Protein AF-A0AA36MPJ4-F1 (afdb_monomer_lite)

pLDDT: mean 77.38, std 20.12, range [41.91, 96.06]

Foldseek 3Di:
DDDDDDDDPPPPPPPPPDPPVPADVQAQAEADDPPDPVLVVLVVVCVVPVLPLVSLNVCQNHVPDDPVSNVVSVVSNVVVVVVVVVPPPPPPDD

Organism: NCBI:txid2562239

Structure (mmCIF, N/CA/C/O backbone):
data_AF-A0AA36MPJ4-F1
#
_entry.id   AF-A0AA36MPJ4-F1
#
loop_
_atom_site.group_PDB
_atom_site.id
_atom_site.type_symbol
_atom_site.label_atom_id
_atom_site.label_alt_id
_atom_site.label_comp_id
_atom_site.label_asym_id
_atom_site.label_entity_id
_atom_site.label_seq_id
_atom_site.pdbx_PDB_ins_code
_atom_site.Cartn_x
_atom_site.Cartn_y
_atom_site.Cartn_z
_atom_site.occupancy
_atom_site.B_iso_or_equiv
_atom_site.auth_seq_id
_atom_site.auth_comp_id
_atom_site.auth_asym_id
_atom_site.auth_atom_id
_atom_site.pdbx_PDB_model_num
ATOM 1 N N . MET A 1 1 ? 38.036 -3.693 -44.015 1.00 46.78 1 MET A N 1
ATOM 2 C CA . MET A 1 1 ? 37.630 -3.053 -42.743 1.00 46.78 1 MET A CA 1
ATOM 3 C C . MET A 1 1 ? 36.110 -3.091 -42.671 1.00 46.78 1 MET A C 1
ATOM 5 O O . MET A 1 1 ? 35.460 -2.523 -43.540 1.00 46.78 1 MET A O 1
ATOM 9 N N . ALA A 1 2 ? 35.561 -3.898 -41.761 1.00 41.91 2 ALA A N 1
ATOM 10 C CA . ALA A 1 2 ? 34.134 -4.217 -41.697 1.00 41.91 2 ALA A CA 1
ATOM 11 C C . ALA A 1 2 ? 33.313 -3.076 -41.069 1.00 41.91 2 ALA A C 1
ATOM 13 O O . ALA A 1 2 ? 33.787 -2.375 -40.180 1.00 41.91 2 ALA A O 1
ATOM 14 N N . LYS A 1 3 ? 32.091 -2.898 -41.578 1.00 44.75 3 LYS A N 1
ATOM 15 C CA . LYS A 1 3 ? 31.126 -1.852 -41.215 1.00 44.75 3 LYS A CA 1
ATOM 16 C C . LYS A 1 3 ? 30.552 -2.132 -39.821 1.00 44.75 3 LYS A C 1
ATOM 18 O O . LYS A 1 3 ? 30.048 -3.227 -39.585 1.00 44.75 3 LYS A O 1
ATOM 23 N N . LEU A 1 4 ? 30.614 -1.149 -38.922 1.00 46.62 4 LEU A N 1
ATOM 24 C CA . LEU A 1 4 ? 30.007 -1.218 -37.593 1.00 46.62 4 LEU A CA 1
ATOM 25 C C . LEU A 1 4 ? 28.485 -1.064 -37.742 1.00 46.62 4 LEU A C 1
ATOM 27 O O . LEU A 1 4 ? 27.988 0.007 -38.090 1.00 46.62 4 LEU A O 1
ATOM 31 N N . SER A 1 5 ? 27.769 -2.173 -37.565 1.00 42.47 5 SER A N 1
ATOM 32 C CA . SER A 1 5 ? 26.310 -2.245 -37.616 1.00 42.47 5 SER A CA 1
ATOM 33 C C . SER A 1 5 ? 25.726 -1.631 -36.345 1.00 42.47 5 SER A C 1
ATOM 35 O O . SER A 1 5 ? 26.120 -1.992 -35.239 1.00 42.47 5 SER A O 1
ATOM 37 N N . THR A 1 6 ? 24.806 -0.686 -36.506 1.00 54.72 6 THR A N 1
ATOM 38 C CA . THR A 1 6 ? 24.065 -0.048 -35.417 1.00 54.72 6 THR A CA 1
ATOM 39 C C . THR A 1 6 ? 23.058 -1.038 -34.838 1.00 54.72 6 THR A C 1
ATOM 41 O O . THR A 1 6 ? 22.033 -1.327 -35.455 1.00 54.72 6 THR A O 1
ATOM 44 N N . ASP A 1 7 ? 23.356 -1.571 -33.654 1.00 46.91 7 ASP A N 1
ATOM 45 C CA . ASP A 1 7 ? 22.414 -2.387 -32.894 1.00 46.91 7 ASP A CA 1
ATOM 46 C C . ASP A 1 7 ? 21.326 -1.480 -32.298 1.00 46.91 7 ASP A C 1
ATOM 48 O O . ASP A 1 7 ? 21.548 -0.699 -31.371 1.00 46.91 7 ASP A O 1
ATOM 52 N N . LYS A 1 8 ? 20.146 -1.506 -32.923 1.00 49.78 8 LYS A N 1
ATOM 53 C CA . LYS A 1 8 ? 18.933 -0.876 -32.403 1.00 49.78 8 LYS A CA 1
ATOM 54 C C . LYS A 1 8 ? 18.313 -1.844 -31.399 1.00 49.78 8 LYS A C 1
ATOM 56 O O . LYS A 1 8 ? 17.596 -2.761 -31.800 1.00 49.78 8 LYS A O 1
ATOM 61 N N . HIS A 1 9 ? 18.547 -1.605 -30.112 1.00 47.75 9 HIS A N 1
ATOM 62 C CA . HIS A 1 9 ? 17.841 -2.282 -29.027 1.00 47.75 9 HIS A CA 1
ATOM 63 C C . HIS A 1 9 ? 16.326 -2.023 -29.151 1.00 47.75 9 HIS A C 1
ATOM 65 O O . HIS A 1 9 ? 15.815 -0.976 -28.751 1.00 47.75 9 HIS A O 1
ATOM 71 N N . HIS A 1 10 ? 15.594 -2.979 -29.728 1.00 44.31 10 HIS A N 1
ATOM 72 C CA . HIS A 1 10 ? 14.134 -3.016 -29.692 1.00 44.31 10 HIS A CA 1
ATOM 73 C C . HIS A 1 10 ? 13.691 -3.301 -28.250 1.00 44.31 10 HIS A C 1
ATOM 75 O O . HIS A 1 10 ? 13.717 -4.443 -27.794 1.00 44.31 10 HIS A O 1
ATOM 81 N N . HIS A 1 11 ? 13.266 -2.263 -27.528 1.00 44.72 11 HIS A N 1
ATOM 82 C CA . HIS A 1 11 ? 12.525 -2.424 -26.279 1.00 44.72 11 HIS A CA 1
ATOM 83 C C . HIS A 1 11 ? 11.155 -3.047 -26.592 1.00 44.72 11 HIS A C 1
ATOM 85 O O . HIS A 1 11 ? 10.217 -2.359 -26.991 1.00 44.72 11 HIS A O 1
ATOM 91 N N . HIS A 1 12 ? 11.040 -4.365 -26.421 1.00 43.31 12 HIS A N 1
ATOM 92 C CA . HIS A 1 12 ? 9.758 -5.067 -26.421 1.00 43.31 12 HIS A CA 1
ATOM 93 C C . HIS A 1 12 ? 8.983 -4.652 -25.159 1.00 43.31 12 HIS A C 1
ATOM 95 O O . HIS A 1 12 ? 9.205 -5.176 -24.068 1.00 43.31 12 HIS A O 1
ATOM 101 N N . HIS A 1 13 ? 8.091 -3.669 -25.289 1.00 46.12 13 HIS A N 1
ATOM 102 C CA . HIS A 1 13 ? 7.165 -3.278 -24.228 1.00 46.12 13 HIS A CA 1
ATOM 103 C C . HIS A 1 13 ? 6.054 -4.336 -24.134 1.00 46.12 13 HIS A C 1
ATOM 105 O O . HIS A 1 13 ? 5.001 -4.228 -24.760 1.00 46.12 13 HIS A O 1
ATOM 111 N N . HIS A 1 14 ? 6.318 -5.414 -23.393 1.00 45.56 14 HIS A N 1
ATOM 112 C CA . HIS A 1 14 ? 5.323 -6.441 -23.096 1.00 45.56 14 HIS A CA 1
ATOM 113 C C . HIS A 1 14 ? 4.302 -5.848 -22.112 1.00 45.56 14 HIS A C 1
ATOM 115 O O . HIS A 1 14 ? 4.510 -5.838 -20.898 1.00 45.56 14 HIS A O 1
ATOM 121 N N . HIS A 1 15 ? 3.206 -5.292 -22.634 1.00 48.00 15 HIS A N 1
ATOM 122 C CA . HIS A 1 15 ? 2.068 -4.869 -21.821 1.00 48.00 15 HIS A CA 1
ATOM 123 C C . HIS A 1 15 ? 1.385 -6.114 -21.239 1.00 48.00 15 HIS A C 1
ATOM 125 O O . HIS A 1 15 ? 0.464 -6.678 -21.824 1.00 48.00 15 HIS A O 1
ATOM 131 N N . HIS A 1 16 ? 1.849 -6.555 -20.068 1.00 54.31 16 HIS A N 1
ATOM 132 C CA . HIS A 1 16 ? 1.131 -7.524 -19.249 1.00 54.31 16 HIS A CA 1
ATOM 133 C C . HIS A 1 16 ? -0.176 -6.884 -18.765 1.00 54.31 16 HIS A C 1
ATOM 135 O O . HIS A 1 16 ? -0.207 -6.185 -17.751 1.00 54.31 16 HIS A O 1
ATOM 141 N N . HIS A 1 17 ? -1.269 -7.129 -19.486 1.00 54.16 17 HIS A N 1
ATOM 142 C CA . HIS A 1 17 ? -2.611 -6.938 -18.952 1.00 54.16 17 HIS A CA 1
ATOM 143 C C . HIS A 1 17 ? -2.796 -7.932 -17.804 1.00 54.16 17 HIS A C 1
ATOM 145 O O . HIS A 1 17 ? -3.020 -9.119 -18.010 1.00 54.16 17 HIS A O 1
ATOM 151 N N . LYS A 1 18 ? -2.590 -7.456 -16.574 1.00 58.31 18 LYS A N 1
ATOM 152 C CA . LYS A 1 18 ? -2.727 -8.272 -15.371 1.00 58.31 18 LYS A CA 1
ATOM 153 C C . LYS A 1 18 ? -4.215 -8.418 -15.063 1.00 58.31 18 LYS A C 1
ATOM 155 O O . LYS A 1 18 ? -4.860 -7.443 -14.671 1.00 58.31 18 LYS A O 1
ATOM 160 N N . ASP A 1 19 ? -4.746 -9.620 -15.266 1.00 60.91 19 ASP A N 1
ATOM 161 C CA . ASP A 1 19 ? -6.132 -9.952 -14.953 1.00 60.91 19 ASP A CA 1
ATOM 162 C C . ASP A 1 19 ? -6.439 -9.637 -13.484 1.00 60.91 19 ASP A C 1
ATOM 164 O O . ASP A 1 19 ? -5.734 -10.064 -12.560 1.00 60.91 19 ASP A O 1
ATOM 168 N N . ARG A 1 20 ? -7.525 -8.885 -13.265 1.00 64.94 20 ARG A N 1
ATOM 169 C CA . ARG A 1 20 ? -7.990 -8.458 -11.932 1.00 64.94 20 ARG A CA 1
ATOM 170 C C . ARG A 1 20 ? -8.370 -9.636 -11.024 1.00 64.94 20 ARG A C 1
ATOM 172 O O . ARG A 1 20 ? -8.549 -9.434 -9.830 1.00 64.94 20 ARG A O 1
ATOM 179 N N . SER A 1 21 ? -8.469 -10.850 -11.571 1.00 66.06 21 SER A N 1
ATOM 180 C CA . SER A 1 21 ? -8.705 -12.099 -10.833 1.00 66.06 21 SER A CA 1
ATOM 181 C C . SER A 1 21 ? -7.561 -12.473 -9.885 1.00 66.06 21 SER A C 1
ATOM 183 O O . SER A 1 21 ? -7.773 -13.238 -8.952 1.00 66.06 21 SER A O 1
ATOM 185 N N . SER A 1 22 ? -6.361 -11.924 -10.100 1.00 75.06 22 SER A N 1
ATOM 186 C CA . SER A 1 22 ? -5.162 -12.192 -9.291 1.00 75.06 22 SER A CA 1
ATOM 187 C C . SER A 1 22 ? -4.883 -11.135 -8.215 1.00 75.06 22 SER A C 1
ATOM 189 O O . SER A 1 22 ? -3.803 -11.119 -7.619 1.00 75.06 22 SER A O 1
ATOM 191 N N . PHE A 1 23 ? -5.814 -10.203 -7.999 1.00 85.69 23 PHE A N 1
ATOM 192 C CA . PHE A 1 23 ? -5.623 -9.109 -7.052 1.00 85.69 23 PHE A CA 1
ATOM 193 C C . PHE A 1 23 ? -5.718 -9.607 -5.614 1.00 85.69 23 PHE A C 1
ATOM 195 O O . PHE A 1 23 ? -6.557 -10.440 -5.278 1.00 85.69 23 PHE A O 1
ATOM 202 N N . LYS A 1 24 ? -4.849 -9.067 -4.759 1.00 87.75 24 LYS A N 1
ATOM 203 C CA . LYS A 1 24 ? -4.904 -9.315 -3.318 1.00 87.75 24 LYS A CA 1
ATOM 204 C C . LYS A 1 24 ? -6.079 -8.566 -2.696 1.00 87.75 24 LYS A C 1
ATOM 206 O O . LYS A 1 24 ? -6.540 -7.556 -3.228 1.00 87.75 24 LYS A O 1
ATOM 211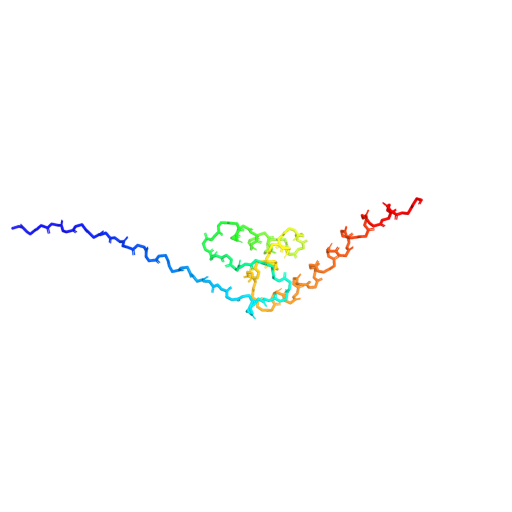 N N . ASP A 1 25 ? -6.506 -9.002 -1.519 1.00 88.38 25 ASP A N 1
ATOM 212 C CA . ASP A 1 25 ? -7.550 -8.306 -0.771 1.00 88.38 25 ASP A CA 1
ATOM 213 C C . ASP A 1 25 ? -7.167 -6.844 -0.514 1.00 88.38 25 ASP A C 1
ATOM 215 O O . ASP A 1 25 ? -6.069 -6.544 -0.046 1.00 88.38 25 ASP A O 1
ATOM 219 N N . GLY A 1 26 ? -8.071 -5.921 -0.843 1.00 88.50 26 GLY A N 1
ATOM 220 C CA . GLY A 1 26 ? -7.829 -4.479 -0.736 1.00 88.50 26 GLY A CA 1
ATOM 221 C C . GLY A 1 26 ? -7.059 -3.855 -1.909 1.00 88.50 26 GLY A C 1
ATOM 222 O O . GLY A 1 26 ? -7.014 -2.626 -1.995 1.00 88.50 26 GLY A O 1
ATOM 223 N N . GLN A 1 27 ? -6.528 -4.653 -2.840 1.00 92.44 27 GLN A N 1
ATOM 224 C CA . GLN A 1 27 ? -5.869 -4.152 -4.043 1.00 92.44 27 GLN A CA 1
ATOM 225 C C . GLN A 1 27 ? -6.900 -3.591 -5.034 1.00 92.44 27 GLN A C 1
ATOM 227 O O . GLN A 1 27 ? -7.878 -4.240 -5.402 1.00 92.44 27 GLN A O 1
ATOM 232 N N . LYS A 1 28 ? -6.669 -2.357 -5.481 1.00 89.75 28 LYS A N 1
ATOM 233 C CA . LYS A 1 28 ? -7.530 -1.622 -6.422 1.00 89.75 28 LYS A CA 1
ATOM 234 C C . LYS A 1 28 ? -6.856 -1.403 -7.769 1.00 89.75 28 LYS A C 1
ATOM 236 O O . LYS A 1 28 ? -7.540 -1.316 -8.791 1.00 89.75 28 LYS A O 1
ATOM 241 N N . HIS A 1 29 ? -5.530 -1.317 -7.753 1.00 89.88 29 HIS A N 1
ATOM 242 C CA . HIS A 1 29 ? -4.693 -0.988 -8.895 1.00 89.88 29 HIS A CA 1
ATOM 243 C C . HIS A 1 29 ? -3.761 -2.147 -9.237 1.00 89.88 29 HIS A C 1
ATOM 245 O O . HIS A 1 29 ? -3.451 -3.004 -8.408 1.00 89.88 29 HIS A O 1
ATOM 251 N N . THR A 1 30 ? -3.297 -2.175 -10.481 1.00 89.94 30 THR A N 1
ATOM 252 C CA . THR A 1 30 ? -2.260 -3.116 -10.903 1.00 89.94 30 THR A CA 1
ATOM 253 C C . THR A 1 30 ? -0.971 -2.861 -10.137 1.00 89.94 30 THR A C 1
ATOM 255 O O . THR A 1 30 ? -0.624 -1.713 -9.867 1.00 89.94 30 THR A O 1
ATOM 258 N N . THR A 1 31 ? -0.243 -3.930 -9.826 1.00 90.25 31 THR A N 1
ATOM 259 C CA . THR A 1 31 ? 1.049 -3.813 -9.151 1.00 90.25 31 THR A CA 1
ATOM 260 C C . THR A 1 31 ? 2.049 -3.077 -10.042 1.00 90.25 31 THR A C 1
ATOM 262 O O . THR A 1 31 ? 2.318 -3.569 -11.141 1.00 90.25 31 THR A O 1
ATOM 265 N N . PRO A 1 32 ? 2.593 -1.928 -9.602 1.00 90.44 32 PRO A N 1
ATOM 266 C CA . PRO A 1 32 ? 3.572 -1.185 -10.376 1.00 90.44 32 PRO A CA 1
ATOM 267 C C . PRO A 1 32 ? 4.895 -1.963 -10.502 1.00 90.44 32 PRO A C 1
ATOM 269 O O . PRO A 1 32 ? 5.210 -2.808 -9.647 1.00 90.44 32 PRO A O 1
ATOM 272 N N . PRO A 1 33 ? 5.689 -1.683 -11.553 1.00 90.50 33 PRO A N 1
ATOM 273 C CA . PRO A 1 33 ? 7.029 -2.243 -11.717 1.00 90.50 33 PRO A CA 1
ATOM 274 C C . PRO A 1 33 ? 7.922 -1.972 -10.501 1.00 90.50 33 PRO A C 1
ATOM 276 O O . PRO A 1 33 ? 7.757 -0.970 -9.816 1.00 90.50 33 PRO A O 1
ATOM 279 N N . VAL A 1 34 ? 8.900 -2.844 -10.241 1.00 87.88 34 VAL A N 1
ATOM 280 C CA . VAL A 1 34 ? 9.861 -2.665 -9.129 1.00 87.88 34 VAL A CA 1
ATOM 281 C C . VAL A 1 34 ? 10.700 -1.391 -9.301 1.00 87.88 34 VAL A C 1
ATOM 283 O O . VAL A 1 34 ? 11.066 -0.761 -8.322 1.00 87.88 34 VAL A O 1
ATOM 286 N N . SER A 1 35 ? 10.963 -0.980 -10.544 1.00 91.38 35 SER A N 1
ATOM 287 C CA . SER A 1 35 ? 11.703 0.244 -10.872 1.00 91.38 35 SER A CA 1
ATOM 288 C C . SER A 1 35 ? 10.871 1.526 -10.771 1.00 91.38 35 SER A C 1
ATOM 290 O O . SER A 1 35 ? 11.377 2.598 -11.094 1.00 91.38 35 SER A O 1
ATOM 292 N N . ASP A 1 36 ? 9.589 1.431 -10.413 1.00 92.50 36 ASP A N 1
ATOM 293 C CA . ASP A 1 36 ? 8.730 2.602 -10.282 1.00 92.50 36 ASP A CA 1
ATOM 294 C C . ASP A 1 36 ? 9.165 3.445 -9.066 1.00 92.50 36 ASP A C 1
ATOM 296 O O . ASP A 1 36 ? 9.187 2.935 -7.942 1.00 92.50 36 ASP A O 1
ATOM 300 N N . PRO A 1 37 ? 9.513 4.732 -9.247 1.00 93.62 37 PRO A N 1
ATOM 301 C CA . PRO A 1 37 ? 10.046 5.551 -8.161 1.00 93.62 37 PRO A CA 1
ATOM 302 C C . PRO A 1 37 ? 9.014 5.788 -7.055 1.00 93.62 37 PRO A C 1
ATOM 304 O O . PRO A 1 37 ? 9.380 5.911 -5.888 1.00 93.62 37 PRO A O 1
ATOM 307 N N . THR A 1 38 ? 7.723 5.825 -7.395 1.00 94.38 38 THR A N 1
ATOM 308 C CA . THR A 1 38 ? 6.643 5.987 -6.419 1.00 94.38 38 THR A CA 1
ATOM 309 C C . THR A 1 38 ? 6.497 4.733 -5.562 1.00 94.38 38 THR A C 1
ATOM 311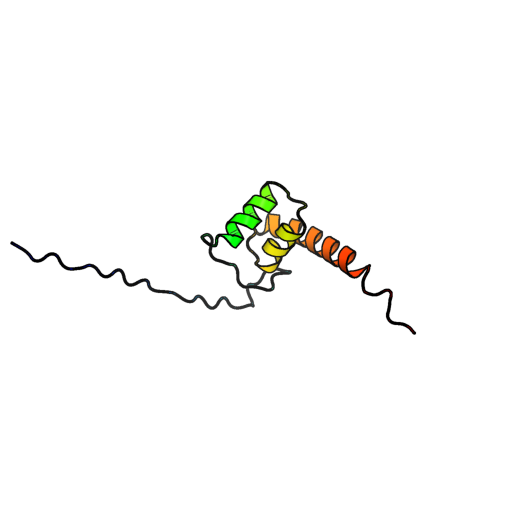 O O . THR A 1 38 ? 6.358 4.839 -4.344 1.00 94.38 38 THR A O 1
ATOM 314 N N . ARG A 1 39 ? 6.605 3.543 -6.163 1.00 94.12 39 ARG A N 1
ATOM 315 C CA . ARG A 1 39 ? 6.683 2.276 -5.432 1.00 94.12 39 ARG A CA 1
ATOM 316 C C . ARG A 1 39 ? 7.862 2.256 -4.467 1.00 94.12 39 ARG A C 1
ATOM 318 O O . ARG A 1 39 ? 7.631 2.025 -3.284 1.00 94.12 39 ARG A O 1
ATOM 325 N N . VAL A 1 40 ? 9.074 2.516 -4.960 1.00 95.12 40 VAL A N 1
ATOM 326 C CA . VAL A 1 40 ? 10.294 2.495 -4.137 1.00 95.12 40 VAL A CA 1
ATOM 327 C C . VAL A 1 40 ? 10.146 3.449 -2.953 1.00 95.12 40 VAL A C 1
ATOM 329 O O . VAL A 1 40 ? 10.389 3.063 -1.816 1.00 95.12 40 VAL A O 1
ATOM 332 N N . PHE A 1 41 ? 9.648 4.663 -3.199 1.00 95.81 41 PHE A N 1
ATOM 333 C CA . PHE A 1 41 ? 9.414 5.646 -2.146 1.00 95.81 41 PHE A CA 1
ATOM 334 C C . PHE A 1 41 ? 8.474 5.137 -1.042 1.00 95.81 41 PHE A C 1
ATOM 336 O O . PHE A 1 41 ? 8.798 5.256 0.138 1.00 95.81 41 PHE A O 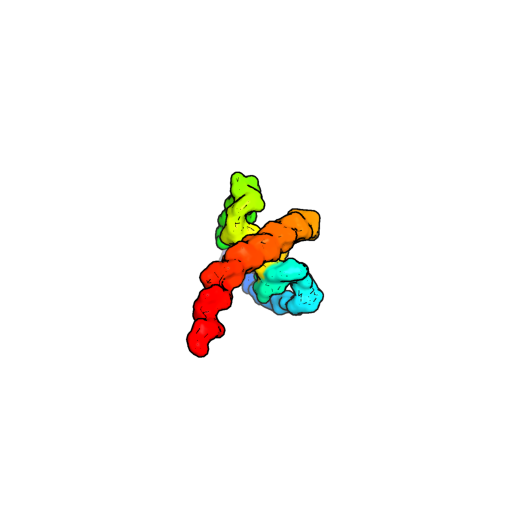1
ATOM 343 N N . TYR A 1 42 ? 7.312 4.577 -1.394 1.00 95.88 42 TYR A N 1
ATOM 344 C CA . TYR A 1 42 ? 6.346 4.117 -0.391 1.00 95.88 42 TYR A CA 1
ATOM 345 C C . TYR A 1 42 ? 6.755 2.819 0.305 1.00 95.88 42 TYR A C 1
ATOM 347 O O . TYR A 1 42 ? 6.408 2.645 1.471 1.00 95.88 42 TYR A O 1
ATOM 355 N N . GLU A 1 43 ? 7.485 1.931 -0.373 1.00 94.19 43 GLU A N 1
ATOM 356 C CA . GLU A 1 43 ? 8.080 0.750 0.258 1.00 94.19 43 GLU A CA 1
ATOM 357 C C . GLU A 1 43 ? 9.103 1.178 1.317 1.00 94.19 43 GLU A C 1
ATOM 359 O O . GLU A 1 43 ? 8.947 0.810 2.480 1.00 94.19 43 GLU A O 1
ATOM 364 N N . SER A 1 44 ? 10.047 2.060 0.971 1.00 95.81 44 SER A N 1
ATOM 365 C CA . SER A 1 44 ? 11.012 2.604 1.938 1.00 95.81 44 SER A CA 1
ATOM 366 C C . SER A 1 44 ? 10.330 3.374 3.073 1.00 95.81 44 SER A C 1
ATOM 368 O O . SER A 1 44 ? 10.676 3.205 4.240 1.00 95.81 44 SER A O 1
ATOM 370 N N . LEU A 1 45 ? 9.301 4.174 2.770 1.00 95.50 45 LEU A N 1
ATOM 371 C CA . LEU A 1 45 ? 8.538 4.885 3.799 1.00 95.50 45 LEU A CA 1
ATOM 372 C C . LEU A 1 45 ? 7.828 3.924 4.762 1.00 95.50 45 LEU A C 1
ATOM 374 O O . LEU A 1 45 ? 7.675 4.249 5.938 1.00 95.50 45 LEU A O 1
ATOM 378 N N . LEU A 1 46 ? 7.369 2.768 4.277 1.00 94.50 46 LEU A N 1
ATOM 379 C CA . LEU A 1 46 ? 6.735 1.756 5.116 1.00 94.50 46 LEU A CA 1
ATOM 380 C C . LEU A 1 46 ? 7.758 1.030 5.999 1.00 94.50 46 LEU A C 1
ATOM 382 O O . LEU A 1 46 ? 7.441 0.728 7.145 1.00 94.50 46 LEU A O 1
ATOM 386 N N . GLU A 1 47 ? 8.968 0.787 5.495 1.00 94.19 47 GLU A N 1
ATOM 387 C CA . GLU A 1 47 ? 10.072 0.218 6.278 1.00 94.19 47 GLU A CA 1
ATOM 388 C C . GLU A 1 47 ? 10.509 1.159 7.409 1.00 94.19 47 GLU A 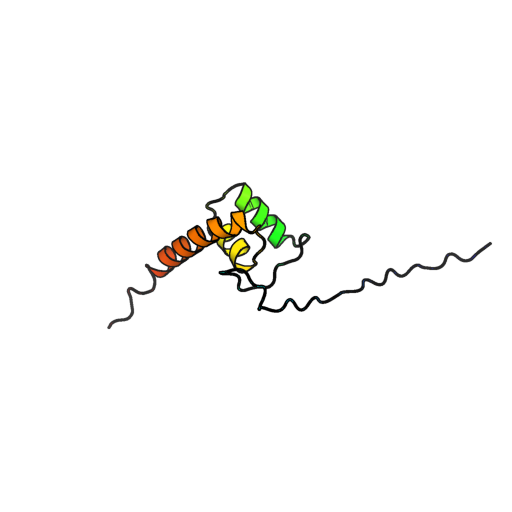C 1
ATOM 390 O O . GLU A 1 47 ? 10.655 0.727 8.552 1.00 94.19 47 GLU A O 1
ATOM 395 N N . GLU A 1 48 ? 10.654 2.456 7.126 1.00 96.06 48 GLU A N 1
ATOM 396 C CA . GLU A 1 48 ? 11.028 3.453 8.137 1.00 96.06 48 GLU A CA 1
ATOM 397 C C . GLU A 1 48 ? 9.885 3.773 9.111 1.00 96.06 48 GLU A C 1
ATOM 399 O O . GLU A 1 48 ? 10.106 4.018 10.300 1.00 96.06 48 GLU A O 1
ATOM 404 N N . LYS A 1 49 ? 8.649 3.828 8.604 1.00 94.75 49 LYS A N 1
ATOM 405 C CA . LYS A 1 49 ? 7.442 4.185 9.360 1.00 94.75 49 LYS A CA 1
ATOM 406 C C . LYS A 1 49 ? 6.309 3.203 9.042 1.00 94.75 49 LYS A C 1
ATOM 408 O O . LYS A 1 49 ? 5.401 3.543 8.276 1.00 94.75 49 LYS A O 1
ATOM 413 N N . PRO A 1 50 ? 6.272 2.034 9.710 1.00 92.38 50 PRO A N 1
ATOM 414 C CA . PRO A 1 50 ? 5.287 0.975 9.449 1.00 92.38 50 PRO A CA 1
ATOM 415 C C . PRO A 1 50 ? 3.846 1.327 9.849 1.00 92.38 50 PRO A C 1
ATOM 417 O O . PRO A 1 50 ? 2.926 0.544 9.604 1.00 92.38 50 PRO A O 1
ATOM 420 N N . ASP A 1 51 ? 3.643 2.492 10.468 1.00 90.75 51 ASP A N 1
ATOM 421 C CA . ASP A 1 51 ? 2.335 3.052 10.823 1.00 90.75 51 ASP A CA 1
ATOM 422 C C . ASP A 1 51 ? 1.935 4.240 9.931 1.00 90.75 51 ASP A C 1
ATOM 424 O O . ASP A 1 51 ? 0.900 4.865 10.156 1.00 90.75 51 ASP A O 1
ATOM 428 N N . SER A 1 52 ? 2.734 4.561 8.904 1.00 94.31 52 SER A N 1
ATOM 429 C CA . SER A 1 52 ? 2.452 5.637 7.951 1.00 94.31 52 SER A CA 1
ATOM 430 C C . SER A 1 52 ? 1.167 5.344 7.157 1.00 94.31 52 SER A C 1
ATOM 432 O O . SER A 1 52 ? 1.157 4.434 6.319 1.00 94.31 52 SER A O 1
ATOM 434 N N . PRO A 1 53 ? 0.077 6.121 7.338 1.00 92.81 53 PRO A N 1
ATOM 435 C CA . PRO A 1 53 ? -1.208 5.803 6.715 1.00 92.81 53 PRO A CA 1
ATOM 436 C C . PRO A 1 53 ? -1.170 5.834 5.187 1.00 92.81 53 PRO A C 1
ATOM 438 O O . PRO A 1 53 ? -1.841 5.041 4.527 1.00 92.81 53 PRO A O 1
ATOM 441 N N . ILE A 1 54 ? -0.378 6.752 4.623 1.00 93.81 54 ILE A N 1
ATOM 442 C CA . ILE A 1 54 ? -0.231 6.919 3.175 1.00 93.81 54 ILE A CA 1
ATOM 443 C C . ILE A 1 54 ? 0.548 5.750 2.560 1.00 93.81 54 ILE A C 1
ATOM 445 O O . ILE A 1 54 ? 0.150 5.256 1.508 1.00 93.81 54 ILE A O 1
ATOM 449 N N . ALA A 1 55 ? 1.590 5.260 3.243 1.00 95.50 55 ALA A N 1
ATOM 450 C CA . ALA A 1 55 ? 2.395 4.135 2.777 1.00 95.50 55 ALA A CA 1
ATOM 451 C C . ALA A 1 55 ? 1.595 2.831 2.839 1.00 95.50 55 ALA A C 1
ATOM 453 O O . ALA A 1 55 ? 1.489 2.127 1.839 1.00 95.50 55 ALA A O 1
ATOM 454 N N . ILE A 1 56 ? 0.932 2.567 3.973 1.00 95.00 56 ILE A N 1
ATOM 455 C CA . ILE A 1 56 ? 0.048 1.405 4.145 1.00 95.00 56 ILE A CA 1
ATOM 456 C C . ILE A 1 56 ? -1.017 1.386 3.048 1.00 95.00 56 ILE A C 1
ATOM 458 O O . ILE A 1 56 ? -1.209 0.375 2.373 1.00 95.00 56 ILE A O 1
ATOM 462 N N . ARG A 1 57 ? -1.699 2.519 2.840 1.00 94.12 57 ARG A N 1
ATOM 463 C CA . ARG A 1 57 ? -2.727 2.642 1.806 1.00 94.12 57 ARG A CA 1
ATOM 464 C C . ARG A 1 57 ? -2.164 2.367 0.418 1.00 94.12 57 ARG A C 1
ATOM 466 O O . ARG A 1 57 ? -2.753 1.567 -0.304 1.00 94.12 57 ARG A O 1
ATOM 473 N N . TYR A 1 58 ? -1.059 3.010 0.049 1.00 95.12 58 TYR A N 1
ATOM 474 C CA . TYR A 1 58 ? -0.466 2.834 -1.272 1.00 95.12 58 TYR A CA 1
ATOM 475 C C . TYR A 1 58 ? -0.089 1.370 -1.517 1.00 95.12 58 TYR A C 1
ATOM 477 O O . TYR A 1 58 ? -0.523 0.782 -2.509 1.00 95.12 58 TYR A O 1
ATOM 485 N N . CYS A 1 59 ? 0.651 0.770 -0.587 1.00 94.50 59 CYS A N 1
ATOM 486 C CA . CYS A 1 59 ? 1.186 -0.576 -0.731 1.00 94.50 59 CYS A CA 1
ATOM 487 C C . CYS A 1 59 ? 0.088 -1.655 -0.774 1.00 94.50 59 CYS A C 1
ATOM 489 O O . CYS A 1 59 ? 0.193 -2.606 -1.551 1.00 94.50 59 CYS A O 1
ATOM 491 N N . VAL A 1 60 ? -1.001 -1.485 -0.011 1.00 94.94 60 VAL A N 1
ATOM 492 C CA . VAL A 1 60 ? -2.174 -2.378 -0.055 1.00 94.94 60 VAL A CA 1
ATOM 493 C C . VAL A 1 60 ? -2.976 -2.179 -1.346 1.00 94.94 60 VAL A C 1
ATOM 495 O O . VAL A 1 60 ? -3.293 -3.157 -2.020 1.00 94.94 60 VAL A O 1
ATOM 498 N N . GLU A 1 61 ? -3.268 -0.934 -1.742 1.00 94.25 61 GLU A N 1
ATOM 499 C CA . GLU A 1 61 ? -4.081 -0.642 -2.936 1.00 94.25 61 GLU A CA 1
ATOM 500 C C . GLU A 1 61 ? -3.385 -1.047 -4.245 1.00 94.25 61 GLU A C 1
ATOM 502 O O . GLU A 1 61 ? -4.069 -1.352 -5.224 1.00 94.25 61 GLU A O 1
ATOM 507 N N . HIS A 1 62 ? -2.051 -1.101 -4.261 1.00 94.00 62 HIS A N 1
ATOM 508 C CA . HIS A 1 62 ? -1.246 -1.530 -5.409 1.00 94.00 62 HIS A CA 1
ATOM 509 C C . HIS A 1 62 ? -0.716 -2.970 -5.278 1.00 94.00 62 HIS A C 1
ATOM 511 O O . HIS A 1 62 ? -0.146 -3.513 -6.225 1.00 94.00 62 HIS A O 1
ATOM 517 N N . GLY A 1 63 ? -0.908 -3.624 -4.128 1.00 92.56 63 GLY A N 1
ATOM 518 C CA . GLY A 1 63 ? -0.472 -5.002 -3.889 1.00 92.56 63 GLY A CA 1
ATOM 519 C C . GLY A 1 63 ? 1.040 -5.212 -4.034 1.00 92.56 63 GLY A C 1
ATOM 520 O O . GLY A 1 63 ? 1.458 -6.249 -4.553 1.00 92.56 63 GLY A O 1
ATOM 521 N N . THR A 1 64 ? 1.854 -4.234 -3.625 1.00 92.62 64 THR A N 1
ATOM 522 C CA . THR A 1 64 ? 3.326 -4.262 -3.758 1.00 92.62 64 THR A CA 1
ATOM 523 C C . THR A 1 64 ? 4.011 -5.143 -2.709 1.00 92.62 64 THR A C 1
ATOM 525 O O . THR A 1 64 ? 5.124 -5.611 -2.927 1.00 92.62 64 THR A O 1
ATOM 528 N N . LEU A 1 65 ? 3.320 -5.427 -1.603 1.00 91.56 65 LEU A N 1
ATOM 529 C CA . LEU A 1 65 ? 3.842 -6.163 -0.448 1.00 91.56 65 LEU A CA 1
ATOM 530 C C . LEU A 1 65 ? 3.916 -7.675 -0.679 1.00 91.56 65 LEU A C 1
ATOM 532 O O . LEU A 1 65 ? 3.182 -8.220 -1.502 1.00 91.56 65 LEU A O 1
ATOM 536 N N . SER A 1 66 ? 4.736 -8.387 0.097 1.00 90.00 66 SER A N 1
ATOM 537 C CA . SER A 1 66 ? 4.700 -9.856 0.179 1.00 90.00 66 SER A CA 1
ATOM 538 C C . SER A 1 66 ? 3.398 -10.348 0.836 1.00 90.00 66 SER A C 1
ATOM 540 O O . SER A 1 66 ? 2.656 -9.562 1.419 1.00 90.00 66 SER A O 1
ATOM 542 N N . ALA A 1 67 ? 3.066 -11.638 0.717 1.00 86.44 67 ALA A N 1
ATOM 543 C CA . ALA A 1 67 ? 1.810 -12.178 1.259 1.00 86.44 67 ALA A CA 1
ATOM 544 C C . ALA A 1 67 ? 1.685 -12.003 2.787 1.00 86.44 67 ALA A C 1
ATOM 546 O O . ALA A 1 67 ? 0.611 -11.659 3.276 1.00 86.44 67 ALA A O 1
ATOM 547 N N . GLU A 1 68 ? 2.787 -12.189 3.513 1.00 87.69 68 GLU A N 1
ATOM 548 C CA . GLU A 1 68 ? 2.854 -12.046 4.970 1.00 87.69 68 GLU A CA 1
ATOM 549 C C . GLU A 1 68 ? 2.619 -10.593 5.403 1.00 87.69 68 GLU A C 1
ATOM 551 O O 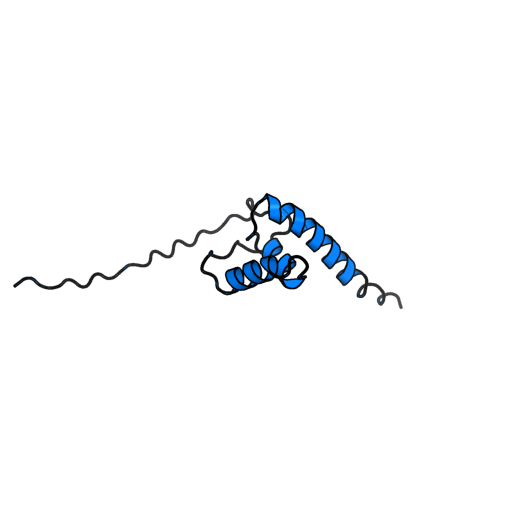. GLU A 1 68 ? 1.655 -10.303 6.114 1.00 87.69 68 GLU A O 1
ATOM 556 N N . LEU A 1 69 ? 3.417 -9.658 4.870 1.00 89.81 69 LEU A N 1
ATOM 557 C CA . LEU A 1 69 ? 3.307 -8.236 5.204 1.00 89.81 69 LEU A CA 1
ATOM 558 C C . LEU A 1 69 ? 1.958 -7.651 4.756 1.00 89.81 69 LEU A C 1
ATOM 560 O O . LEU A 1 69 ? 1.383 -6.795 5.428 1.00 89.81 69 LEU A O 1
ATOM 564 N N . HIS A 1 70 ? 1.417 -8.133 3.631 1.00 92.06 70 HIS A N 1
ATOM 565 C CA . HIS A 1 70 ? 0.109 -7.707 3.131 1.00 92.06 70 HIS A CA 1
ATOM 566 C C . HIS A 1 70 ? -1.000 -7.986 4.143 1.00 92.06 70 HIS A C 1
ATOM 568 O O . HIS A 1 70 ? -1.827 -7.111 4.380 1.00 92.06 70 HIS A O 1
ATOM 574 N N . GLY A 1 71 ? -1.010 -9.163 4.774 1.00 91.75 71 GLY A N 1
ATOM 575 C CA . GLY A 1 71 ? -2.031 -9.516 5.763 1.00 91.75 71 GLY A CA 1
ATOM 576 C C . GLY A 1 71 ? -2.033 -8.581 6.977 1.00 91.75 71 GLY A C 1
ATOM 577 O O . GLY A 1 71 ? -3.097 -8.183 7.460 1.00 91.75 71 GLY A O 1
ATOM 578 N N . GLU A 1 72 ? -0.854 -8.183 7.450 1.00 92.31 72 GLU A N 1
ATOM 579 C CA . GLU A 1 72 ? -0.713 -7.237 8.560 1.00 92.31 72 GLU A CA 1
ATOM 580 C C . GLU A 1 72 ? -1.132 -5.820 8.165 1.00 92.31 72 GLU A C 1
ATOM 582 O O . GLU A 1 72 ? -1.948 -5.188 8.846 1.00 92.31 72 GLU A O 1
ATOM 587 N N . MET A 1 73 ? -0.627 -5.335 7.028 1.00 93.88 73 MET A N 1
ATOM 588 C CA . MET A 1 73 ? -0.932 -3.992 6.536 1.00 93.88 73 MET A CA 1
ATOM 589 C C . MET A 1 73 ? -2.400 -3.841 6.144 1.00 93.88 73 MET A C 1
ATOM 591 O O . MET A 1 73 ? -2.979 -2.776 6.349 1.00 93.88 73 MET A O 1
ATOM 595 N N . LEU A 1 74 ? -3.044 -4.906 5.665 1.00 93.75 74 LEU A N 1
ATOM 596 C CA . LEU A 1 74 ? -4.467 -4.915 5.342 1.00 93.75 74 LEU A CA 1
ATOM 597 C C . LEU A 1 74 ? -5.336 -4.666 6.585 1.00 93.75 74 LEU A C 1
ATOM 599 O O . LEU A 1 74 ? -6.285 -3.880 6.529 1.00 93.75 74 LEU A O 1
ATOM 603 N N . LYS A 1 75 ? -4.990 -5.263 7.735 1.00 92.69 75 LYS A N 1
ATOM 604 C CA . LYS A 1 75 ? -5.687 -4.998 9.008 1.00 92.69 75 LYS A CA 1
ATOM 605 C C . LYS A 1 75 ? -5.571 -3.524 9.398 1.00 92.69 75 LYS A C 1
ATOM 607 O O . LYS A 1 75 ? -6.587 -2.892 9.698 1.00 92.69 75 LYS A O 1
ATOM 612 N N . LYS A 1 76 ? -4.357 -2.960 9.342 1.00 92.12 76 LYS A N 1
ATOM 613 C CA . LYS A 1 76 ? -4.115 -1.534 9.628 1.00 92.12 76 LYS A CA 1
ATOM 614 C C . LYS A 1 76 ? -4.865 -0.631 8.647 1.00 92.12 76 LYS A C 1
ATOM 616 O O . LYS A 1 76 ? -5.512 0.328 9.059 1.00 92.12 76 LYS A O 1
ATOM 621 N N . TYR A 1 77 ? -4.857 -0.970 7.361 1.00 93.06 77 TYR A N 1
ATOM 622 C CA . TYR A 1 77 ? -5.581 -0.247 6.318 1.00 93.06 77 TYR A CA 1
ATOM 623 C C . TYR A 1 77 ? -7.083 -0.150 6.618 1.0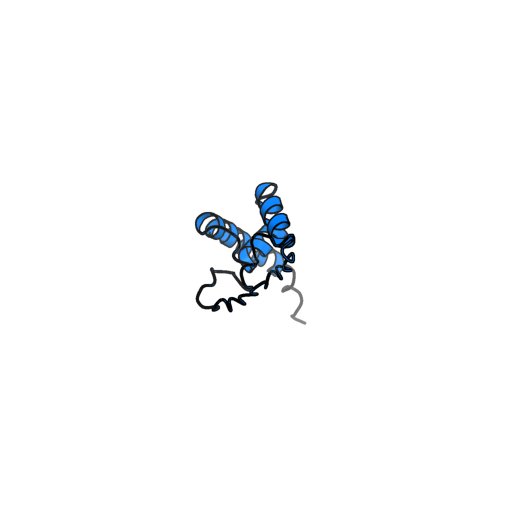0 93.06 77 TYR A C 1
ATOM 625 O O . TYR A 1 77 ? -7.661 0.937 6.537 1.00 93.06 77 TYR A O 1
ATOM 633 N N . PHE A 1 78 ? -7.725 -1.249 7.025 1.00 90.94 78 PHE A N 1
ATOM 634 C CA . PHE A 1 78 ? -9.141 -1.226 7.400 1.00 90.94 78 PHE A CA 1
ATOM 635 C C . PHE A 1 78 ? -9.418 -0.367 8.638 1.00 90.94 78 PHE A C 1
ATOM 637 O O . PHE A 1 78 ? -10.420 0.352 8.666 1.00 90.94 78 PHE A O 1
ATOM 644 N N . GLN A 1 79 ? -8.529 -0.386 9.634 1.00 89.69 79 GLN A N 1
ATOM 645 C CA . GLN A 1 79 ? -8.642 0.485 10.807 1.00 89.69 79 GLN A CA 1
ATOM 646 C C . GLN A 1 79 ? -8.542 1.963 10.411 1.00 89.69 79 GLN A C 1
ATOM 648 O O . GLN A 1 79 ? -9.420 2.750 10.762 1.00 89.69 79 GLN A O 1
ATOM 653 N N . LEU A 1 80 ? -7.543 2.327 9.602 1.00 86.62 80 LEU A N 1
ATOM 654 C CA . LEU A 1 80 ? -7.352 3.690 9.093 1.00 86.62 80 LEU A CA 1
ATOM 655 C C . LEU A 1 80 ? -8.565 4.177 8.290 1.00 86.62 80 LEU A C 1
ATOM 657 O O . LEU A 1 80 ? -9.017 5.311 8.458 1.00 86.62 80 LEU A O 1
ATOM 661 N N . ARG A 1 81 ? -9.147 3.304 7.458 1.00 82.75 81 ARG A N 1
ATOM 662 C CA . ARG A 1 81 ? -10.379 3.608 6.720 1.00 82.75 81 ARG A CA 1
ATOM 663 C C . ARG A 1 81 ? -11.574 3.841 7.634 1.00 82.75 81 ARG A C 1
ATOM 665 O O . ARG A 1 81 ? -12.367 4.737 7.358 1.00 82.75 81 ARG A O 1
ATOM 672 N N . LYS A 1 82 ? -11.715 3.059 8.706 1.00 80.06 82 LYS A N 1
ATOM 673 C CA . LYS A 1 82 ? -12.799 3.231 9.680 1.00 80.06 82 LYS A CA 1
ATOM 674 C C . LYS A 1 82 ? -12.663 4.561 10.424 1.00 80.06 82 LYS A C 1
ATOM 676 O O . LYS A 1 82 ? -13.643 5.293 10.520 1.00 80.06 82 LYS A O 1
ATOM 681 N N . VAL A 1 83 ? -11.453 4.909 10.868 1.00 74.88 83 VAL A N 1
ATOM 682 C CA . VAL A 1 83 ? -11.167 6.188 11.543 1.00 74.88 83 VAL A CA 1
ATOM 683 C C . VAL A 1 83 ? -11.503 7.376 10.634 1.00 74.88 83 VAL A C 1
ATOM 685 O O . VAL A 1 83 ? -12.244 8.263 11.048 1.00 74.88 83 VAL A O 1
ATOM 688 N N . GLY A 1 84 ? -11.067 7.357 9.370 1.00 62.94 84 GLY A N 1
ATOM 689 C CA . GLY A 1 84 ? -11.408 8.409 8.403 1.00 62.94 84 GLY A CA 1
ATOM 690 C C . GLY A 1 84 ? -12.897 8.464 8.024 1.00 62.94 84 GLY A C 1
ATOM 691 O O . GLY A 1 84 ? -13.409 9.528 7.694 1.00 62.94 84 GLY A O 1
ATOM 692 N N . SER A 1 85 ? -13.617 7.341 8.111 1.00 56.59 85 SER A N 1
ATOM 693 C CA . SER A 1 85 ? -15.062 7.275 7.847 1.00 56.59 85 SER A CA 1
ATOM 694 C C . SER A 1 85 ? -15.922 7.731 9.029 1.00 56.59 85 SER A C 1
ATOM 696 O O . SER A 1 85 ? -17.123 7.926 8.858 1.00 56.59 85 SER A O 1
ATOM 698 N N . SER A 1 86 ? -15.339 7.893 10.220 1.00 51.94 86 SER A N 1
ATOM 699 C CA . SER A 1 86 ? -16.094 8.219 11.438 1.00 51.94 86 SER A CA 1
ATOM 700 C C . SER A 1 86 ? -16.402 9.715 11.570 1.00 51.94 86 SER A C 1
ATOM 702 O O . SER A 1 86 ? -17.227 10.086 12.396 1.00 51.94 86 SER A O 1
ATOM 704 N N . SER A 1 87 ? -15.768 10.583 10.771 1.00 50.81 87 SER A N 1
ATOM 705 C CA . SER A 1 87 ? -15.912 12.044 10.889 1.00 50.81 87 SER A CA 1
ATOM 706 C C . SER A 1 87 ? -16.682 12.720 9.748 1.00 50.81 87 SER A C 1
ATOM 708 O O . SER A 1 87 ? -16.999 13.901 9.864 1.00 50.81 87 SER A O 1
ATOM 710 N N . VAL A 1 88 ? -17.037 12.001 8.674 1.00 50.22 88 VAL A N 1
ATOM 711 C CA . VAL A 1 88 ? -17.756 12.575 7.512 1.00 50.22 88 VAL A CA 1
ATOM 712 C C . VAL A 1 88 ? -19.216 12.127 7.379 1.00 50.22 88 VAL A C 1
ATOM 714 O O . VAL A 1 88 ? -19.935 12.669 6.549 1.00 50.22 88 VAL A O 1
ATOM 717 N N . ALA A 1 89 ? -19.686 11.190 8.209 1.00 47.53 89 ALA A N 1
ATOM 718 C CA . ALA A 1 89 ? -21.075 10.712 8.192 1.00 47.53 89 ALA A CA 1
ATOM 719 C C . ALA A 1 89 ? -21.994 11.385 9.237 1.00 47.53 89 ALA A C 1
ATOM 721 O O . ALA A 1 89 ? -23.181 11.094 9.275 1.00 47.53 89 ALA A O 1
ATOM 722 N N . ALA A 1 90 ? -21.476 12.290 10.078 1.00 47.47 90 ALA A N 1
ATOM 723 C CA . ALA A 1 90 ? -22.239 12.920 11.167 1.00 47.47 90 ALA A CA 1
ATOM 724 C C . ALA A 1 90 ? -22.969 14.227 10.775 1.00 47.47 90 ALA A C 1
ATOM 726 O O . ALA A 1 90 ? -23.400 14.969 11.652 1.00 47.47 90 ALA A O 1
ATOM 727 N N . LYS A 1 91 ? -23.083 14.550 9.479 1.00 42.69 91 LYS A N 1
ATOM 728 C CA . LYS A 1 91 ? -23.814 15.731 8.980 1.00 42.69 91 LYS A CA 1
ATOM 729 C C . LYS A 1 91 ? -24.571 15.400 7.694 1.00 42.69 91 LYS A C 1
ATOM 731 O O . LYS A 1 91 ? -24.203 15.875 6.625 1.00 42.69 91 LYS A O 1
ATOM 736 N N . LEU A 1 92 ? -25.594 14.555 7.791 1.00 52.62 92 LEU A N 1
ATOM 737 C CA . LEU A 1 92 ? -26.663 14.503 6.791 1.00 52.62 92 LEU A CA 1
ATOM 738 C C . LEU A 1 92 ? -27.952 13.912 7.388 1.00 52.62 92 LEU A C 1
ATOM 740 O O . LEU A 1 92 ? -28.488 12.932 6.884 1.00 52.62 92 LEU A O 1
ATOM 744 N N . ASP A 1 93 ? -28.443 14.506 8.469 1.00 47.38 93 ASP A N 1
ATOM 745 C CA . ASP A 1 93 ? -29.881 14.556 8.722 1.00 47.38 93 ASP A CA 1
ATOM 746 C C . ASP A 1 93 ? -30.224 15.996 9.132 1.00 47.38 93 ASP A C 1
ATOM 748 O O . ASP A 1 93 ? -29.532 16.631 9.929 1.00 47.38 93 ASP A O 1
ATOM 752 N N . SER A 1 94 ? -31.172 16.582 8.413 1.00 47.84 94 SER A N 1
ATOM 753 C CA . SER A 1 94 ? -31.740 17.919 8.596 1.00 47.84 94 SER A CA 1
ATOM 754 C C . SER A 1 94 ? -33.240 17.788 8.429 1.00 47.84 94 SER A C 1
ATOM 756 O O . SER A 1 94 ? -33.643 16.921 7.618 1.00 47.84 94 SER A O 1
#

Sequence (94 aa):
MAKLSTDKHHHHHHHHHKDRSSFKDGQKHTTPPVSDPTRVFYESLLEEKPDSPIAIRYCVEHGTLSAELHGEMLKKYFQLRKVGSSSVAAKLDS

Radius of gyration: 20.36 Å; chains: 1; bounding box: 69×30×54 Å

Secondary structure (DSSP, 8-state):
-------------------GGGPPTT--SPPPPTT-HHHHHHHHHHHH-TT-HHHHHHHHHHT-S-HHHHHHHHHHHHHHHHHHHTSSSSS---